Protein AF-A0A0U1XQR3-F1 (afdb_monomer)

InterPro domains:
  IPR022878 V-type ATP synthase catalytic alpha chain [PTHR43607] (1-95)
  IPR024034 ATPase, F1/V1 complex, beta/alpha subunit, C-terminal [G3DSA:1.10.1140.10] (13-95)
  IPR055190 ATP synthase A/B type, C-terminal domain [PF22919] (20-95)

Radius of gyration: 15.7 Å; Cα contacts (8 Å, |Δi|>4): 51; chains: 1; bounding box: 39×25×41 Å

Structure (mmCIF, N/CA/C/O backbone):
data_AF-A0A0U1XQR3-F1
#
_entry.id   AF-A0A0U1XQR3-F1
#
loop_
_atom_site.group_PDB
_atom_site.id
_atom_site.type_symbol
_atom_site.label_atom_id
_atom_site.label_alt_id
_atom_site.label_comp_id
_atom_site.label_asym_id
_atom_site.label_entity_id
_atom_site.label_seq_id
_atom_site.pdbx_PDB_ins_code
_atom_site.Cartn_x
_atom_site.Cartn_y
_atom_site.Cartn_z
_atom_site.occupancy
_atom_site.B_iso_or_equiv
_atom_site.auth_seq_id
_atom_site.auth_comp_id
_atom_site.auth_asym_id
_atom_site.auth_atom_id
_atom_site.pdbx_PDB_model_num
ATOM 1 N N . HIS A 1 1 ? 11.121 1.036 11.217 1.00 79.25 1 HIS A N 1
ATOM 2 C CA . HIS A 1 1 ? 10.670 0.845 9.829 1.00 79.25 1 HIS A CA 1
ATOM 3 C C . HIS A 1 1 ? 11.743 1.397 8.894 1.00 79.25 1 HIS A C 1
ATOM 5 O O . HIS A 1 1 ? 11.999 2.602 8.913 1.00 79.25 1 HIS A O 1
ATOM 11 N N . PHE A 1 2 ? 12.452 0.509 8.191 1.00 89.25 2 PHE A N 1
ATOM 12 C CA . PHE A 1 2 ? 13.433 0.866 7.163 1.00 89.25 2 PHE A CA 1
ATOM 13 C C . PHE A 1 2 ? 13.106 0.107 5.864 1.00 89.25 2 PHE A C 1
ATOM 15 O O . PHE A 1 2 ? 12.729 -1.063 5.950 1.00 89.25 2 PHE A O 1
ATOM 22 N N . PRO A 1 3 ? 13.278 0.738 4.688 1.00 93.38 3 PRO A N 1
ATOM 23 C CA . PRO A 1 3 ? 13.680 2.135 4.483 1.00 93.38 3 PR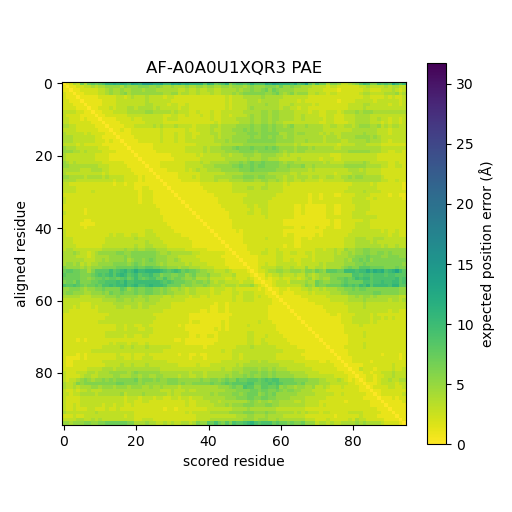O A CA 1
ATOM 24 C C . PRO A 1 3 ? 12.585 3.135 4.903 1.00 93.38 3 PRO A C 1
ATOM 26 O O . PRO A 1 3 ? 11.399 2.887 4.723 1.00 93.38 3 PRO A O 1
ATOM 29 N N . SER A 1 4 ? 12.975 4.285 5.463 1.00 95.69 4 SER A N 1
ATOM 30 C CA . SER A 1 4 ? 12.037 5.279 6.016 1.00 95.69 4 SER A CA 1
ATOM 31 C C . SER A 1 4 ? 11.455 6.198 4.929 1.00 95.69 4 SER A C 1
ATOM 33 O O . SER A 1 4 ? 11.663 7.410 4.941 1.00 95.69 4 SER A O 1
ATOM 35 N N . ILE A 1 5 ? 10.767 5.606 3.950 1.00 96.25 5 ILE A N 1
ATOM 36 C CA . ILE A 1 5 ? 10.096 6.315 2.852 1.00 96.25 5 ILE A CA 1
ATOM 37 C C . ILE A 1 5 ? 8.668 6.648 3.278 1.00 96.25 5 ILE A C 1
ATOM 39 O O . ILE A 1 5 ? 7.916 5.760 3.669 1.00 96.25 5 ILE A O 1
ATOM 43 N N . ASN A 1 6 ? 8.265 7.911 3.142 1.00 95.25 6 ASN A N 1
ATOM 44 C CA . ASN A 1 6 ? 6.869 8.290 3.333 1.00 95.25 6 ASN A CA 1
ATOM 45 C C . ASN A 1 6 ? 6.084 8.043 2.033 1.00 95.25 6 ASN A C 1
ATOM 47 O O . ASN A 1 6 ? 6.203 8.810 1.075 1.00 95.25 6 ASN A O 1
ATOM 51 N N . TRP A 1 7 ? 5.299 6.966 1.996 1.00 95.75 7 TRP A N 1
ATOM 52 C CA . TRP A 1 7 ? 4.514 6.555 0.825 1.00 95.75 7 TRP A CA 1
ATOM 53 C C . TRP A 1 7 ? 3.329 7.476 0.497 1.00 95.75 7 TRP A C 1
ATOM 55 O O . TRP A 1 7 ? 2.878 7.449 -0.645 1.00 95.75 7 TRP A O 1
ATOM 65 N N . LEU A 1 8 ? 2.863 8.308 1.437 1.00 93.94 8 LEU A N 1
ATOM 66 C CA . LEU A 1 8 ? 1.732 9.225 1.229 1.00 93.94 8 LEU A CA 1
ATOM 67 C C . LEU A 1 8 ? 2.140 10.481 0.449 1.00 93.94 8 LEU A C 1
ATOM 69 O O . LEU A 1 8 ? 1.391 10.974 -0.388 1.00 93.94 8 LEU A O 1
ATOM 73 N N . ILE A 1 9 ? 3.353 10.987 0.687 1.00 95.31 9 ILE A N 1
ATOM 74 C CA . ILE A 1 9 ? 3.853 12.203 0.018 1.00 95.31 9 ILE A CA 1
ATOM 75 C C . ILE A 1 9 ? 4.776 11.905 -1.169 1.00 95.31 9 ILE A C 1
ATOM 77 O O . ILE A 1 9 ? 5.012 12.776 -2.008 1.00 95.31 9 ILE A O 1
ATOM 81 N N . SER A 1 10 ? 5.342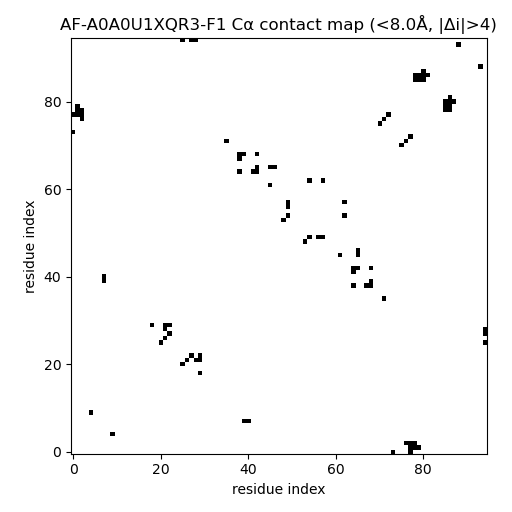 10.697 -1.236 1.00 96.38 10 SER A N 1
ATOM 82 C CA . SER A 1 10 ? 6.263 10.316 -2.309 1.00 96.38 10 SER A CA 1
ATOM 83 C C . SER A 1 10 ? 5.516 10.087 -3.620 1.00 96.38 10 SER A C 1
ATOM 85 O O . SER A 1 10 ? 4.488 9.417 -3.670 1.00 96.38 10 SER A O 1
ATOM 87 N N . TYR A 1 11 ? 6.074 10.584 -4.722 1.00 96.31 11 TYR A N 1
ATOM 88 C CA . TYR A 1 11 ? 5.477 10.439 -6.047 1.00 96.31 11 TYR A CA 1
ATOM 89 C C . TYR A 1 11 ? 6.533 10.176 -7.121 1.00 96.31 11 TYR A C 1
ATOM 91 O O . TYR A 1 11 ? 7.720 10.446 -6.951 1.00 96.31 11 TYR A O 1
ATOM 99 N N . SER A 1 12 ? 6.082 9.666 -8.267 1.00 96.62 12 SER A N 1
ATOM 100 C CA . SER A 1 12 ? 6.901 9.511 -9.470 1.00 96.62 12 SER A CA 1
ATOM 101 C C . SER A 1 12 ? 6.120 9.981 -10.689 1.00 96.62 12 SER A C 1
ATOM 103 O O . SER A 1 12 ? 4.961 9.609 -10.871 1.00 96.62 12 SER A O 1
ATOM 105 N N . LYS A 1 13 ? 6.767 10.779 -11.545 1.00 96.75 13 LYS A N 1
ATOM 106 C CA . LYS A 1 13 ? 6.203 11.235 -12.827 1.00 96.75 13 LYS A CA 1
ATOM 107 C C . LYS A 1 13 ? 6.408 10.225 -13.963 1.00 96.75 13 LYS A C 1
ATOM 109 O O . LYS A 1 13 ? 5.872 10.420 -15.047 1.00 96.75 13 LYS A O 1
ATOM 114 N N . TYR A 1 14 ? 7.151 9.145 -13.714 1.00 97.12 14 TYR A N 1
ATOM 115 C CA . TYR A 1 14 ? 7.506 8.149 -14.728 1.00 97.12 14 TYR A CA 1
ATOM 116 C C . TYR A 1 14 ? 6.504 7.002 -14.857 1.00 97.12 14 TYR A C 1
ATOM 118 O O . TYR A 1 14 ? 6.726 6.130 -15.684 1.00 97.12 14 TYR A O 1
ATOM 126 N N . MET A 1 15 ? 5.410 6.990 -14.085 1.00 94.38 15 MET A N 1
ATOM 127 C CA . MET A 1 15 ? 4.448 5.877 -14.113 1.00 94.38 15 MET A CA 1
ATOM 128 C C . MET A 1 15 ? 3.973 5.577 -15.540 1.00 94.38 15 MET A C 1
ATOM 130 O O . MET A 1 15 ? 4.193 4.475 -16.020 1.00 94.38 15 MET A O 1
ATOM 134 N N . ARG A 1 16 ? 3.489 6.598 -16.261 1.00 94.44 16 ARG A N 1
ATOM 135 C CA . ARG A 1 16 ? 3.032 6.457 -17.655 1.00 94.44 16 ARG A CA 1
ATOM 136 C C . ARG A 1 16 ? 4.117 6.003 -18.626 1.00 94.44 16 ARG A C 1
ATOM 138 O O . ARG A 1 16 ? 3.827 5.316 -19.590 1.00 94.44 16 ARG A O 1
ATOM 145 N N . ALA A 1 17 ? 5.363 6.406 -18.389 1.00 97.19 17 ALA A N 1
ATOM 146 C CA . ALA A 1 17 ? 6.482 6.015 -19.243 1.00 97.19 17 ALA A CA 1
ATOM 147 C C . ALA A 1 17 ? 6.904 4.551 -19.026 1.00 97.19 17 ALA A C 1
ATOM 149 O O . ALA A 1 17 ? 7.611 3.994 -19.859 1.00 97.19 17 ALA A O 1
ATOM 150 N N . LEU A 1 18 ? 6.508 3.946 -17.901 1.00 97.06 18 LEU A N 1
ATOM 151 C CA . LEU A 1 18 ? 6.832 2.566 -17.545 1.00 97.06 18 LEU A CA 1
ATOM 152 C C . LEU A 1 18 ? 5.675 1.591 -17.794 1.00 97.06 18 LEU A C 1
ATOM 154 O O . LEU A 1 18 ? 5.909 0.385 -17.731 1.00 97.06 18 LEU A O 1
ATOM 158 N N . ASP A 1 19 ? 4.463 2.080 -18.073 1.00 94.75 19 ASP A N 1
ATOM 159 C CA . ASP A 1 19 ? 3.277 1.234 -18.254 1.00 94.75 19 ASP A CA 1
ATOM 160 C C . ASP A 1 19 ? 3.505 0.196 -19.375 1.00 94.75 19 ASP A C 1
ATOM 162 O O . ASP A 1 19 ? 3.390 -0.996 -19.106 1.00 94.75 19 ASP A O 1
ATOM 166 N N . ASP A 1 20 ? 4.014 0.597 -20.551 1.00 96.94 20 ASP A N 1
ATOM 167 C CA . ASP A 1 20 ? 4.336 -0.328 -21.659 1.00 96.94 20 ASP A CA 1
ATOM 168 C C . ASP A 1 20 ? 5.296 -1.464 -21.252 1.00 96.94 20 ASP A C 1
ATOM 170 O O . ASP A 1 20 ? 5.194 -2.603 -21.722 1.00 96.94 20 ASP A O 1
ATOM 174 N N . PHE A 1 21 ? 6.269 -1.166 -20.383 1.00 97.50 21 PHE A N 1
ATOM 175 C CA . PHE A 1 21 ? 7.210 -2.170 -19.893 1.00 97.50 21 PHE A CA 1
ATOM 176 C C . PHE A 1 21 ? 6.516 -3.161 -18.954 1.00 97.50 21 PHE A C 1
ATOM 178 O O . PHE A 1 21 ? 6.759 -4.368 -19.057 1.00 97.50 21 PHE A O 1
ATOM 185 N N . TYR A 1 22 ? 5.670 -2.676 -18.044 1.00 97.38 22 TYR A N 1
ATOM 186 C CA . TYR A 1 22 ? 4.960 -3.536 -17.103 1.00 97.38 22 TYR A CA 1
ATOM 187 C C . TYR A 1 22 ? 3.870 -4.350 -17.787 1.00 97.38 22 TYR A C 1
ATOM 189 O O . TYR A 1 22 ? 3.821 -5.551 -17.562 1.00 97.38 22 TYR A O 1
ATOM 197 N N . ASP A 1 23 ? 3.095 -3.776 -18.699 1.00 95.38 23 ASP A N 1
ATOM 198 C CA . ASP A 1 23 ? 2.058 -4.507 -19.433 1.00 95.38 23 ASP A CA 1
ATOM 199 C C . ASP A 1 23 ? 2.642 -5.694 -20.212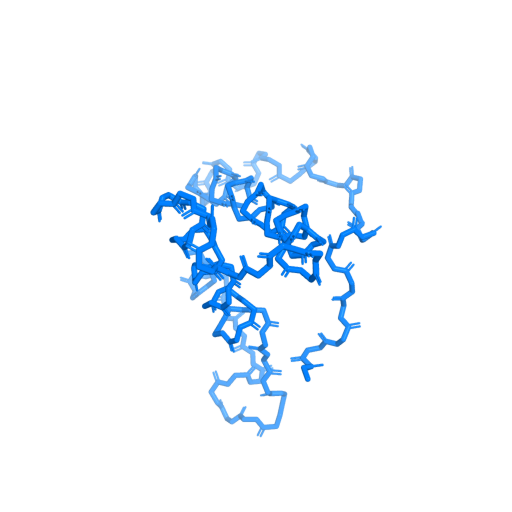 1.00 95.38 23 ASP A C 1
ATOM 201 O O . ASP A 1 23 ? 2.037 -6.763 -20.293 1.00 95.38 23 ASP A O 1
ATOM 205 N N . LYS A 1 24 ? 3.865 -5.540 -20.737 1.00 97.25 24 LYS A N 1
ATOM 206 C CA . LYS A 1 24 ? 4.561 -6.604 -21.466 1.00 97.25 24 LYS A CA 1
ATOM 207 C C . LYS A 1 24 ? 5.168 -7.685 -20.566 1.00 97.25 24 LYS A C 1
ATOM 209 O O . LYS A 1 24 ? 5.192 -8.846 -20.967 1.00 97.25 24 LYS A O 1
ATOM 214 N N . ASN A 1 25 ? 5.736 -7.318 -19.415 1.00 97.06 25 ASN A N 1
ATOM 215 C CA . ASN A 1 25 ? 6.564 -8.234 -18.612 1.00 97.06 25 ASN A CA 1
ATOM 216 C C . ASN A 1 25 ? 5.910 -8.666 -17.286 1.00 97.06 25 ASN A C 1
ATOM 218 O O . ASN A 1 25 ? 6.218 -9.743 -16.788 1.00 97.06 25 ASN A O 1
ATOM 222 N N . TYR A 1 26 ? 5.036 -7.833 -16.718 1.00 97.06 26 TYR A N 1
ATOM 223 C CA . TYR A 1 26 ? 4.416 -7.973 -15.394 1.00 97.06 26 TYR A CA 1
ATOM 224 C C . TYR A 1 26 ? 2.996 -7.359 -15.382 1.00 97.06 26 TYR A C 1
ATOM 226 O O . TYR A 1 26 ? 2.760 -6.368 -14.684 1.00 97.06 26 TYR A O 1
ATOM 234 N N . PRO A 1 27 ? 2.041 -7.909 -16.154 1.00 95.06 27 PRO A N 1
ATOM 235 C CA . PRO A 1 27 ? 0.740 -7.274 -16.403 1.00 95.06 27 PRO A CA 1
ATOM 236 C C . PRO A 1 27 ? -0.107 -7.060 -15.136 1.00 95.06 27 PRO A C 1
ATOM 238 O O . PRO A 1 27 ? -0.927 -6.148 -15.078 1.00 95.06 27 PRO A O 1
ATOM 241 N N . GLU A 1 28 ? 0.107 -7.859 -14.089 1.00 95.38 28 GLU A N 1
ATOM 242 C CA . GLU A 1 28 ? -0.621 -7.732 -12.819 1.00 95.38 28 GLU A CA 1
ATOM 243 C C . GLU A 1 28 ? -0.067 -6.619 -11.912 1.00 95.38 28 GLU A C 1
ATOM 245 O O . GLU A 1 28 ? -0.758 -6.143 -11.010 1.00 95.38 28 GLU A O 1
ATOM 250 N N . PHE A 1 29 ? 1.154 -6.137 -12.168 1.00 97.25 29 PHE A N 1
ATOM 251 C CA . PHE A 1 29 ? 1.831 -5.189 -11.284 1.00 97.25 29 PHE A CA 1
ATOM 252 C C . PHE A 1 29 ? 1.122 -3.833 -11.202 1.00 97.25 29 PHE A C 1
ATOM 254 O O . PHE A 1 29 ? 1.010 -3.257 -10.120 1.00 97.25 29 PHE A O 1
ATOM 261 N N . VAL A 1 30 ? 0.641 -3.295 -12.327 1.00 96.06 30 VAL A N 1
ATOM 262 C CA . VAL A 1 30 ? -0.003 -1.971 -12.357 1.00 96.06 30 VAL A CA 1
ATOM 263 C C . VAL A 1 30 ? -1.320 -1.960 -11.558 1.00 96.06 30 VAL A C 1
ATOM 265 O O . VAL A 1 30 ? -1.467 -1.072 -10.703 1.00 96.06 30 VAL A O 1
ATOM 268 N N . PRO A 1 31 ? -2.241 -2.931 -11.739 1.00 97.00 31 PRO A N 1
ATOM 269 C CA . PRO A 1 31 ? -3.414 -3.085 -10.877 1.00 97.00 31 PRO A CA 1
ATOM 270 C C . PRO A 1 31 ? -3.061 -3.270 -9.395 1.00 97.00 31 PRO A C 1
ATOM 272 O O . PRO A 1 31 ? -3.602 -2.556 -8.551 1.00 97.00 31 PRO A O 1
ATOM 275 N N . LEU A 1 32 ? -2.111 -4.158 -9.071 1.00 97.75 32 LEU A N 1
ATOM 276 C CA . LEU A 1 32 ? -1.704 -4.428 -7.686 1.00 97.75 32 LEU A CA 1
ATOM 277 C C . LEU A 1 32 ? -1.127 -3.185 -7.003 1.00 97.75 32 L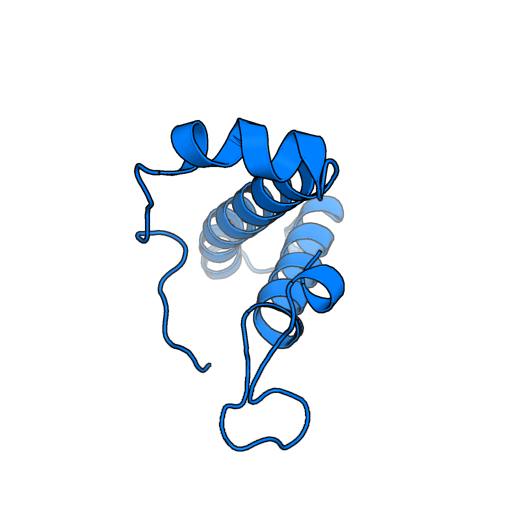EU A C 1
ATOM 279 O O . LEU A 1 32 ? -1.553 -2.818 -5.910 1.00 97.75 32 LEU A O 1
ATOM 283 N N . ARG A 1 33 ? -0.214 -2.473 -7.674 1.00 96.81 33 ARG A N 1
ATOM 284 C CA . ARG A 1 33 ? 0.361 -1.208 -7.191 1.00 96.81 33 ARG A CA 1
ATOM 285 C C . ARG A 1 33 ? -0.722 -0.171 -6.911 1.00 96.81 33 ARG A C 1
ATOM 287 O O . ARG A 1 33 ? -0.611 0.579 -5.944 1.00 96.81 33 ARG A O 1
ATOM 294 N N . THR A 1 34 ? -1.731 -0.094 -7.775 1.00 96.62 34 THR A N 1
ATOM 295 C CA . THR A 1 34 ? -2.855 0.834 -7.605 1.00 96.62 34 THR A CA 1
ATOM 296 C C . THR A 1 34 ? -3.654 0.462 -6.364 1.00 96.62 34 THR A C 1
ATOM 298 O O . THR A 1 34 ? -3.852 1.312 -5.499 1.00 96.62 34 THR A O 1
ATOM 301 N N . LYS A 1 35 ? -3.987 -0.823 -6.201 1.00 97.94 35 LYS A N 1
ATOM 302 C CA . LYS A 1 35 ? -4.762 -1.279 -5.049 1.00 97.94 35 LYS A CA 1
ATOM 303 C C . LYS A 1 35 ? -4.020 -1.126 -3.720 1.00 97.94 35 LYS A C 1
ATOM 305 O O . LYS A 1 35 ? -4.614 -0.704 -2.735 1.00 97.94 35 LYS A O 1
ATOM 310 N N . VAL A 1 36 ? -2.717 -1.405 -3.692 1.00 97.69 36 VAL A N 1
ATOM 311 C CA . VAL A 1 36 ? -1.873 -1.194 -2.502 1.00 97.69 36 VAL A CA 1
ATOM 312 C C . VAL A 1 36 ? -1.857 0.279 -2.092 1.00 97.69 36 VAL A C 1
ATOM 314 O O . VAL A 1 36 ? -1.960 0.579 -0.907 1.00 97.69 36 VAL A O 1
ATOM 317 N N . LYS A 1 37 ? -1.767 1.209 -3.052 1.00 97.12 37 LYS A N 1
ATOM 318 C CA . LYS A 1 37 ? -1.829 2.648 -2.755 1.00 97.12 37 LYS A CA 1
ATOM 319 C C . LYS A 1 37 ? -3.173 3.066 -2.170 1.00 97.12 37 LYS A C 1
ATOM 321 O O . LYS A 1 37 ? -3.182 3.843 -1.225 1.00 97.12 37 LYS A O 1
ATOM 326 N N . GLU A 1 38 ? -4.272 2.555 -2.719 1.00 97.81 38 GLU A N 1
ATOM 327 C CA . GLU A 1 38 ? -5.616 2.805 -2.185 1.00 97.81 38 GLU A CA 1
ATOM 328 C C . GLU A 1 38 ? -5.738 2.306 -0.743 1.00 97.81 38 GLU A C 1
ATOM 330 O O . GLU A 1 38 ? -6.123 3.077 0.124 1.00 97.81 38 GLU A O 1
ATOM 335 N N . ILE A 1 39 ? -5.319 1.066 -0.462 1.00 98.19 39 ILE A N 1
ATOM 336 C CA . ILE A 1 39 ? -5.375 0.478 0.889 1.00 98.19 39 ILE A CA 1
ATOM 337 C C . ILE A 1 39 ? -4.565 1.303 1.897 1.00 98.19 39 ILE A C 1
ATOM 339 O O . ILE A 1 39 ? -5.019 1.528 3.015 1.00 98.19 39 ILE A O 1
ATOM 343 N N . LEU A 1 40 ? -3.366 1.758 1.519 1.00 97.88 40 LEU A N 1
ATOM 344 C CA . LEU A 1 40 ? -2.525 2.577 2.398 1.00 97.88 40 LEU A CA 1
ATOM 345 C C . LEU A 1 40 ? -3.120 3.969 2.651 1.00 97.88 40 LEU A C 1
ATOM 347 O O . LEU A 1 40 ? -2.918 4.514 3.730 1.00 97.88 40 LEU A O 1
ATOM 351 N N . GLN A 1 41 ? -3.832 4.542 1.677 1.00 97.31 41 GLN A N 1
ATOM 352 C CA . GLN A 1 41 ? -4.530 5.813 1.863 1.00 97.31 41 GLN A CA 1
ATOM 353 C C . GLN A 1 41 ? -5.771 5.639 2.747 1.00 97.31 41 GLN A C 1
ATOM 355 O O . GLN A 1 41 ? -5.954 6.402 3.688 1.00 97.31 41 GLN A O 1
ATOM 360 N N . GLU A 1 42 ? -6.585 4.612 2.484 1.00 96.88 42 G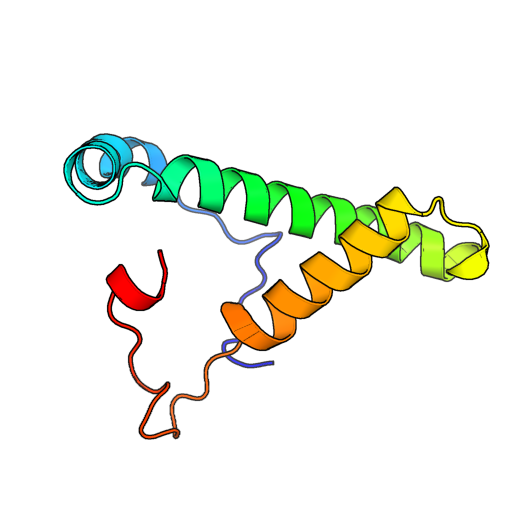LU A N 1
ATOM 361 C CA . GLU A 1 42 ? -7.755 4.280 3.305 1.00 96.88 42 GLU A CA 1
ATOM 362 C C . GLU A 1 42 ? -7.356 4.005 4.762 1.00 96.88 42 GLU A C 1
ATOM 364 O O . GLU A 1 42 ? -8.059 4.410 5.685 1.00 96.88 42 GLU A O 1
ATOM 369 N N . GLU A 1 43 ? -6.221 3.341 4.996 1.00 97.25 43 GLU A N 1
ATOM 370 C CA . GLU A 1 43 ? -5.737 3.104 6.355 1.00 97.25 43 GLU A CA 1
ATOM 371 C C . GLU A 1 43 ? -5.337 4.384 7.094 1.00 97.25 43 GLU A C 1
ATOM 373 O O . GLU A 1 43 ? -5.586 4.475 8.298 1.00 97.25 43 GLU A O 1
ATOM 378 N N . GLU A 1 44 ? -4.746 5.366 6.413 1.00 96.19 44 GLU A N 1
ATOM 379 C CA . GLU A 1 44 ? -4.421 6.656 7.031 1.00 96.19 44 GLU A CA 1
ATOM 380 C C . GLU A 1 44 ? -5.705 7.373 7.470 1.00 96.19 44 GLU A C 1
ATOM 382 O O . GLU A 1 44 ? -5.841 7.746 8.638 1.00 96.19 44 GLU A O 1
ATOM 387 N N . ASP A 1 45 ? -6.690 7.456 6.572 1.00 95.00 45 ASP A N 1
ATOM 388 C CA . ASP A 1 45 ? -7.981 8.093 6.840 1.00 95.00 45 ASP A CA 1
ATOM 389 C C . ASP A 1 45 ? -8.713 7.398 8.011 1.00 95.00 45 ASP A C 1
ATOM 391 O O . ASP A 1 45 ? -9.258 8.040 8.915 1.00 95.00 45 ASP A O 1
ATOM 395 N N . LEU A 1 46 ? -8.689 6.059 8.045 1.00 95.88 46 LEU A N 1
ATOM 396 C CA . LEU A 1 46 ? -9.269 5.268 9.134 1.00 95.88 46 LEU A CA 1
ATOM 397 C C . LEU A 1 46 ? -8.492 5.417 10.447 1.00 95.88 46 LEU A C 1
ATOM 399 O O . LEU A 1 46 ? -9.097 5.377 11.521 1.00 95.88 46 LEU A O 1
ATOM 403 N N . SER A 1 47 ? -7.172 5.586 10.395 1.00 93.81 47 SER A N 1
ATOM 404 C CA . SER A 1 47 ? -6.330 5.728 11.586 1.00 93.81 47 SER A CA 1
ATOM 405 C C . SER A 1 47 ? -6.643 7.008 12.355 1.00 93.81 47 SER A C 1
ATOM 407 O O . SER A 1 47 ? -6.687 6.972 13.588 1.00 93.81 47 SER A O 1
ATOM 409 N N . GLU A 1 48 ? -6.941 8.108 11.661 1.00 92.06 48 GLU A N 1
ATOM 410 C CA . GLU A 1 48 ? -7.418 9.343 12.295 1.00 92.06 48 GLU A CA 1
ATOM 411 C C . GLU A 1 48 ? -8.738 9.115 13.047 1.00 92.06 48 GLU A C 1
ATOM 413 O O . GLU A 1 48 ? -8.875 9.486 14.216 1.00 92.06 48 GLU A O 1
ATOM 418 N N . ILE A 1 49 ? -9.694 8.421 12.421 1.00 91.75 49 ILE A N 1
ATOM 419 C CA . ILE A 1 49 ? -10.983 8.080 13.039 1.00 91.75 49 ILE A CA 1
ATOM 420 C C . ILE A 1 49 ? -10.767 7.192 14.271 1.00 91.75 49 ILE A C 1
ATOM 422 O O . ILE A 1 49 ? -11.329 7.450 15.338 1.00 91.75 49 ILE A O 1
ATOM 426 N N . VAL A 1 50 ? -9.921 6.165 14.163 1.00 94.62 50 VAL A N 1
ATOM 427 C CA . VAL A 1 50 ? -9.610 5.230 15.257 1.00 94.62 50 VAL A CA 1
ATOM 428 C C . VAL A 1 50 ? -9.042 5.954 16.473 1.00 94.62 50 VAL A C 1
ATOM 430 O O . VAL A 1 50 ? -9.393 5.595 17.599 1.00 94.62 50 VAL A O 1
ATOM 433 N N . GLN A 1 51 ? -8.200 6.969 16.273 1.00 92.75 51 GLN A N 1
ATOM 434 C CA . GLN A 1 51 ? -7.649 7.767 17.371 1.00 92.75 51 GLN A CA 1
ATOM 435 C C . GLN A 1 51 ? -8.724 8.580 18.107 1.00 92.75 51 GLN A C 1
ATOM 437 O O . GLN A 1 51 ? -8.588 8.817 19.306 1.00 92.75 51 GLN A O 1
ATOM 442 N N . LEU A 1 52 ? -9.801 8.970 17.418 1.00 93.00 52 LEU A N 1
ATOM 443 C CA . LEU A 1 52 ? -10.895 9.759 17.988 1.00 93.00 52 LEU A CA 1
ATOM 444 C C . LEU A 1 52 ? -11.970 8.901 18.669 1.00 93.00 52 LEU A C 1
ATOM 446 O O . LEU A 1 52 ? -12.430 9.250 19.755 1.00 93.00 52 LEU A O 1
ATOM 450 N N . VAL A 1 53 ? -12.396 7.799 18.038 1.00 92.25 53 VAL A N 1
ATOM 451 C CA . VAL A 1 53 ? -13.579 7.020 18.471 1.00 92.25 53 VAL A CA 1
ATOM 452 C C . VAL A 1 53 ? -13.278 5.577 18.886 1.00 92.25 53 VAL A C 1
ATOM 454 O O . VAL A 1 53 ? -14.168 4.874 19.370 1.00 92.25 53 VAL A O 1
ATOM 457 N N . GLY A 1 54 ? -12.035 5.124 18.712 1.00 91.50 54 GLY A N 1
ATOM 458 C CA . GLY A 1 54 ? -11.587 3.771 19.032 1.00 91.50 54 GLY A CA 1
ATOM 459 C C . GLY A 1 54 ? -11.901 2.728 17.951 1.00 91.50 54 GLY A C 1
ATOM 460 O O . GLY A 1 54 ? -12.940 2.750 17.295 1.00 91.50 54 GLY A O 1
ATOM 461 N N . LYS A 1 55 ? -11.007 1.737 17.808 1.00 89.38 55 LYS A N 1
ATOM 462 C CA . LYS A 1 55 ? -11.076 0.672 16.780 1.00 89.38 55 LYS A CA 1
ATOM 463 C C . LYS A 1 55 ? -12.339 -0.200 16.860 1.00 89.38 55 LYS A C 1
ATOM 465 O O . LYS A 1 55 ? -12.760 -0.770 15.857 1.00 89.38 55 LYS A O 1
ATOM 470 N N . ALA A 1 56 ? -12.946 -0.325 18.042 1.00 90.25 56 ALA A N 1
ATOM 471 C CA . ALA A 1 56 ? -14.142 -1.147 18.243 1.00 90.25 56 ALA A CA 1
ATOM 472 C C . ALA A 1 56 ? -15.370 -0.625 17.475 1.00 90.25 56 ALA A C 1
ATOM 474 O O . ALA A 1 56 ? -16.256 -1.413 17.153 1.00 90.25 56 ALA A O 1
ATOM 475 N N . SER A 1 57 ? -15.386 0.671 17.159 1.00 90.81 57 SER A N 1
ATOM 476 C CA . SER A 1 57 ? -16.500 1.371 16.513 1.00 90.81 57 SER A CA 1
ATOM 477 C C . SER A 1 57 ? -16.516 1.232 14.984 1.00 90.81 57 SER A C 1
ATOM 479 O O . SER A 1 57 ? -17.462 1.686 14.348 1.00 90.81 57 SER A O 1
ATOM 481 N N . LEU A 1 58 ? -15.479 0.632 14.389 1.00 93.31 58 LEU A N 1
ATOM 482 C CA . LEU A 1 58 ? -15.349 0.467 12.939 1.00 93.31 58 LEU A CA 1
ATOM 483 C C . LEU A 1 58 ? -16.166 -0.710 12.390 1.00 93.31 58 LEU A C 1
ATOM 485 O O . LEU A 1 58 ? -16.383 -1.709 13.085 1.00 93.31 58 LEU A O 1
ATOM 489 N N . ALA A 1 59 ? -16.535 -0.624 11.108 1.00 95.50 59 ALA A N 1
ATOM 490 C CA . ALA A 1 59 ? -17.090 -1.751 10.368 1.00 95.50 59 ALA A CA 1
ATOM 491 C C . A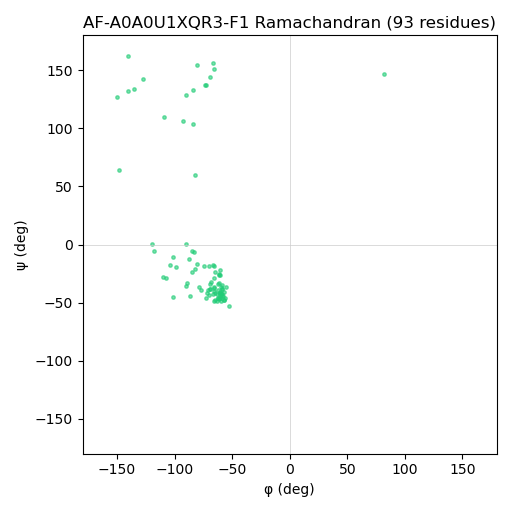LA A 1 59 ? -16.037 -2.858 10.179 1.00 95.50 59 ALA A C 1
ATOM 493 O O . ALA A 1 59 ? -14.831 -2.611 10.192 1.00 95.50 59 ALA A O 1
ATOM 494 N N . GLU A 1 60 ? -16.484 -4.100 9.979 1.00 96.25 60 GLU A N 1
ATOM 495 C CA . GLU A 1 60 ? -15.564 -5.234 9.792 1.00 96.25 60 GLU A CA 1
ATOM 496 C C . GLU A 1 60 ? -14.680 -5.078 8.547 1.00 96.25 60 GLU A C 1
ATOM 498 O O . GLU A 1 60 ? -13.511 -5.452 8.577 1.00 96.25 60 GLU A O 1
ATOM 503 N N . THR A 1 61 ? -15.192 -4.461 7.479 1.00 96.12 61 THR A N 1
ATOM 504 C CA . THR A 1 61 ? -14.408 -4.143 6.275 1.00 96.12 61 THR A CA 1
ATOM 505 C C . THR A 1 61 ? -13.242 -3.212 6.581 1.00 96.12 61 THR A C 1
ATOM 507 O O . THR A 1 61 ? -12.126 -3.466 6.144 1.00 96.12 61 THR A O 1
ATOM 510 N N . ASP A 1 62 ? -13.474 -2.188 7.397 1.00 96.31 62 ASP A N 1
ATOM 511 C CA . ASP A 1 62 ? -12.460 -1.192 7.743 1.00 96.31 62 ASP A CA 1
ATOM 512 C C . ASP A 1 62 ? -11.385 -1.819 8.630 1.00 96.31 62 ASP A C 1
ATOM 514 O O . ASP A 1 62 ? -10.193 -1.580 8.452 1.00 96.31 62 ASP A O 1
ATOM 518 N N . LYS A 1 63 ? -11.790 -2.700 9.554 1.00 95.62 63 LYS A N 1
ATOM 519 C CA . LYS A 1 63 ? -10.846 -3.490 10.354 1.00 95.62 63 LYS A CA 1
ATOM 520 C C . LYS A 1 63 ? -9.968 -4.367 9.464 1.00 95.62 63 LYS A C 1
ATOM 522 O O . LYS A 1 63 ? -8.771 -4.452 9.723 1.00 95.62 63 LYS A O 1
ATOM 527 N N . ILE A 1 64 ? -10.533 -4.984 8.423 1.00 97.19 64 ILE A N 1
ATOM 528 C CA . ILE A 1 64 ? -9.759 -5.756 7.441 1.00 97.19 64 ILE A CA 1
ATOM 529 C C . ILE A 1 64 ? -8.769 -4.843 6.714 1.00 97.19 64 ILE A C 1
ATOM 531 O O . ILE A 1 64 ? -7.596 -5.198 6.632 1.00 97.19 64 ILE A O 1
ATOM 535 N N . THR A 1 65 ? -9.192 -3.663 6.250 1.00 97.38 65 THR A N 1
ATOM 536 C CA . THR A 1 65 ? -8.295 -2.690 5.602 1.00 97.38 65 THR A CA 1
ATOM 537 C C . THR A 1 65 ? -7.119 -2.322 6.507 1.00 97.38 65 THR A C 1
ATOM 539 O O . THR A 1 65 ? -5.975 -2.391 6.060 1.00 97.38 65 THR A O 1
ATOM 542 N N . LEU A 1 66 ? -7.365 -2.035 7.792 1.00 96.81 66 LEU A N 1
ATOM 543 C CA . LEU A 1 66 ? -6.306 -1.743 8.768 1.00 96.81 66 LEU A CA 1
ATOM 544 C C . LEU A 1 66 ? -5.307 -2.905 8.923 1.00 96.81 66 LEU A C 1
ATOM 546 O O . LEU A 1 66 ? -4.097 -2.680 8.963 1.00 96.81 66 LEU A O 1
ATOM 550 N N . GLU A 1 67 ? -5.785 -4.150 9.013 1.00 97.19 67 GLU A N 1
ATOM 551 C CA . GLU A 1 67 ? -4.904 -5.319 9.157 1.00 97.19 67 GLU A CA 1
ATOM 552 C C . GLU A 1 67 ? -4.118 -5.619 7.871 1.00 97.19 67 GLU A C 1
ATOM 554 O O . GLU A 1 67 ? -2.928 -5.928 7.933 1.00 97.19 67 GLU A O 1
ATOM 559 N N . VAL A 1 68 ? -4.737 -5.476 6.695 1.00 98.06 68 VAL A N 1
ATOM 560 C CA . VAL A 1 68 ? -4.050 -5.660 5.406 1.00 98.06 68 VAL A CA 1
ATOM 561 C C . VAL A 1 68 ? -3.002 -4.568 5.192 1.00 98.06 68 VAL A C 1
ATOM 563 O O . V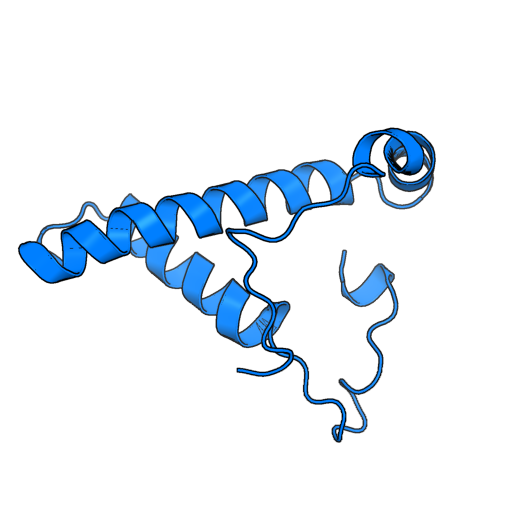AL A 1 68 ? -1.880 -4.863 4.784 1.00 98.06 68 VAL A O 1
ATOM 566 N N . ALA A 1 69 ? -3.316 -3.315 5.516 1.00 97.81 69 ALA A N 1
ATOM 567 C CA . ALA A 1 69 ? -2.352 -2.222 5.471 1.00 97.81 69 ALA A CA 1
ATOM 568 C C . ALA A 1 69 ? -1.187 -2.447 6.443 1.00 97.81 69 ALA A C 1
ATOM 570 O O . ALA A 1 69 ? -0.035 -2.187 6.097 1.00 97.81 69 ALA A O 1
ATOM 571 N N .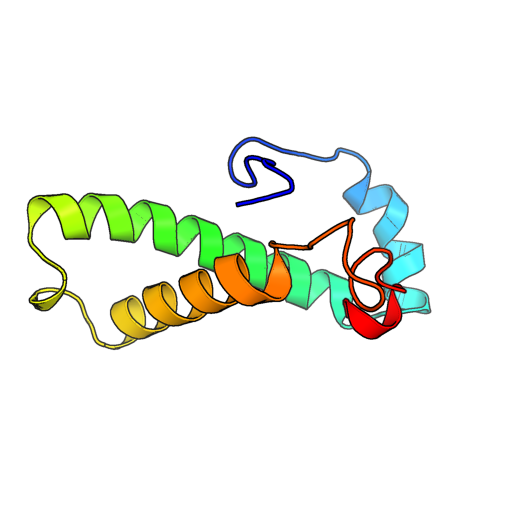 LYS A 1 70 ? -1.453 -2.983 7.640 1.00 97.12 70 LYS A N 1
ATOM 572 C CA . LYS A 1 70 ? -0.399 -3.382 8.576 1.00 97.12 70 LYS A CA 1
ATOM 573 C C . LYS A 1 70 ? 0.511 -4.459 7.978 1.00 97.12 70 LYS A C 1
ATOM 575 O O . LYS A 1 70 ? 1.725 -4.290 8.017 1.00 97.12 70 LYS A O 1
ATOM 580 N N . LEU A 1 71 ? -0.055 -5.499 7.361 1.00 98.12 71 LEU A N 1
ATOM 581 C CA . LEU A 1 71 ? 0.714 -6.537 6.667 1.00 98.12 71 LEU A CA 1
ATOM 582 C C . LEU A 1 71 ? 1.591 -5.940 5.554 1.00 98.12 71 LEU A C 1
ATOM 584 O O . LEU A 1 71 ? 2.777 -6.240 5.465 1.00 98.12 71 LEU A O 1
ATOM 588 N N . LEU A 1 72 ? 1.043 -5.028 4.746 1.00 97.81 72 LEU A N 1
ATOM 589 C CA . LEU A 1 72 ? 1.807 -4.323 3.713 1.00 97.81 72 LEU A CA 1
ATOM 590 C C . LEU A 1 72 ? 2.965 -3.511 4.315 1.00 97.81 72 LEU A C 1
ATOM 592 O O . LEU A 1 72 ? 4.071 -3.512 3.775 1.00 97.81 72 LEU A O 1
ATOM 596 N N . LYS A 1 73 ? 2.742 -2.830 5.442 1.00 97.06 73 LYS A N 1
ATOM 597 C CA . LYS A 1 73 ? 3.774 -2.029 6.112 1.00 97.06 73 LYS A CA 1
ATOM 598 C C . LYS A 1 73 ? 4.871 -2.874 6.741 1.00 97.06 73 LYS A C 1
ATOM 600 O O . LYS A 1 73 ? 6.019 -2.435 6.700 1.00 97.06 73 LYS A O 1
ATOM 605 N N . ASP A 1 74 ? 4.535 -4.018 7.321 1.00 96.38 74 ASP A N 1
ATOM 606 C CA . ASP A 1 74 ? 5.470 -4.837 8.096 1.00 96.38 74 ASP A CA 1
ATOM 607 C C . ASP A 1 74 ? 6.207 -5.876 7.242 1.00 96.38 74 ASP A C 1
ATOM 609 O O . ASP A 1 74 ? 7.404 -6.064 7.447 1.00 96.38 74 ASP A O 1
ATOM 613 N N . ASP A 1 75 ? 5.549 -6.456 6.235 1.00 95.88 75 ASP A N 1
ATOM 614 C CA . ASP A 1 75 ? 6.118 -7.563 5.454 1.00 95.88 75 ASP A CA 1
ATOM 615 C C . ASP A 1 75 ? 6.542 -7.156 4.034 1.00 95.88 75 ASP A C 1
ATOM 617 O O . ASP A 1 75 ? 7.468 -7.744 3.475 1.00 95.88 75 ASP A O 1
ATOM 621 N N . PHE A 1 76 ? 5.889 -6.158 3.425 1.00 96.94 76 PHE A N 1
ATOM 622 C CA . PHE A 1 76 ? 6.159 -5.775 2.030 1.00 96.94 76 PHE A CA 1
ATOM 623 C C . PHE A 1 76 ? 7.029 -4.520 1.902 1.00 96.94 76 PHE A C 1
ATOM 625 O O . PHE A 1 76 ? 7.963 -4.483 1.101 1.00 96.94 76 PHE A O 1
ATOM 632 N N . LEU A 1 77 ? 6.724 -3.472 2.674 1.00 96.81 77 LEU A N 1
ATOM 633 C CA . LEU A 1 77 ? 7.432 -2.189 2.608 1.00 96.81 77 LEU A CA 1
ATOM 634 C C . LEU A 1 77 ? 8.702 -2.153 3.466 1.00 96.81 77 LEU A C 1
ATOM 636 O O . LEU A 1 77 ? 9.586 -1.338 3.196 1.00 96.81 77 LEU A O 1
ATOM 640 N N . GLN A 1 78 ? 8.801 -2.994 4.498 1.00 96.38 78 GLN A N 1
ATOM 641 C CA . GLN A 1 78 ? 10.028 -3.125 5.284 1.00 96.38 78 GLN A CA 1
ATOM 642 C C . GLN A 1 78 ? 10.989 -4.093 4.612 1.00 96.38 78 GLN A C 1
ATOM 644 O O . GLN A 1 78 ? 10.618 -5.199 4.236 1.00 96.38 78 GLN A O 1
ATOM 649 N N . GLN A 1 79 ? 12.252 -3.686 4.510 1.00 95.69 79 GLN A N 1
ATOM 650 C CA . GLN A 1 79 ? 13.328 -4.551 4.042 1.00 95.69 79 GLN A CA 1
ATOM 651 C C . GLN A 1 79 ? 14.590 -4.308 4.860 1.00 95.69 79 GLN A C 1
ATOM 653 O O . GLN A 1 79 ? 15.027 -3.173 5.065 1.00 95.69 79 GLN A O 1
ATOM 658 N N . ASN A 1 80 ? 15.202 -5.399 5.321 1.00 95.94 80 ASN A N 1
ATOM 659 C CA . ASN A 1 80 ? 16.443 -5.345 6.079 1.00 95.94 80 ASN A CA 1
ATOM 660 C C . ASN A 1 80 ? 17.650 -5.480 5.141 1.00 95.94 80 ASN A C 1
ATOM 662 O O . ASN A 1 80 ? 17.988 -6.578 4.699 1.00 95.94 80 ASN A O 1
ATOM 666 N N . SER A 1 81 ? 18.354 -4.373 4.901 1.00 94.12 81 SER A N 1
ATOM 667 C CA . SER A 1 81 ? 19.529 -4.339 4.020 1.00 94.12 81 SER A CA 1
ATOM 668 C C . SER A 1 81 ? 20.728 -5.151 4.529 1.00 94.12 81 SER A C 1
ATOM 670 O O . SER A 1 81 ? 21.605 -5.501 3.740 1.00 94.12 81 SER A O 1
ATOM 672 N N . TYR A 1 82 ? 20.770 -5.490 5.822 1.00 95.38 82 TYR A N 1
ATOM 673 C CA . TYR A 1 82 ? 21.799 -6.357 6.406 1.00 95.38 82 TYR A CA 1
ATOM 674 C C . TYR A 1 82 ? 21.448 -7.848 6.318 1.00 95.38 82 TYR A C 1
ATOM 676 O O . TYR A 1 82 ? 22.303 -8.699 6.562 1.00 95.38 82 TYR A O 1
ATOM 684 N N . SER A 1 83 ? 20.200 -8.181 5.976 1.00 95.56 83 SER A N 1
ATOM 685 C CA . SER A 1 83 ? 19.754 -9.563 5.829 1.00 95.56 83 SER A CA 1
ATOM 686 C C . SER A 1 83 ? 20.318 -10.193 4.556 1.00 95.56 83 SER A C 1
ATOM 688 O O . SER A 1 83 ? 20.279 -9.603 3.476 1.00 95.56 83 SER A O 1
ATOM 690 N N . ALA A 1 84 ? 20.772 -11.444 4.645 1.00 94.88 84 ALA A N 1
ATOM 691 C C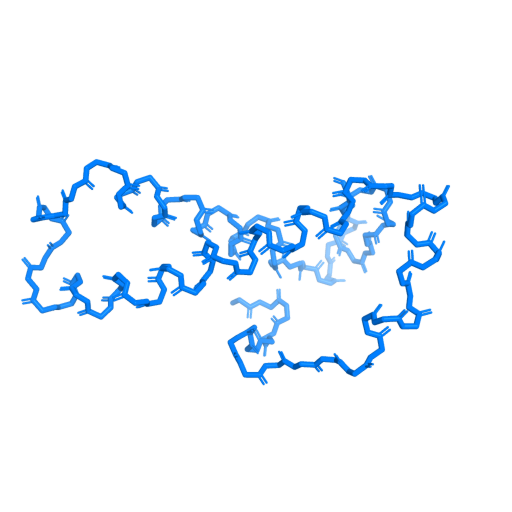A . ALA A 1 84 ? 21.219 -12.198 3.474 1.00 94.88 84 ALA A CA 1
ATOM 692 C C . ALA A 1 84 ? 20.098 -12.417 2.436 1.00 94.88 84 ALA A C 1
ATOM 694 O O . ALA A 1 84 ? 20.400 -12.556 1.251 1.00 94.88 84 ALA A O 1
ATOM 695 N N . TYR A 1 85 ? 18.833 -12.426 2.873 1.00 92.31 85 TYR A N 1
ATOM 696 C CA . TYR A 1 85 ? 17.663 -12.729 2.042 1.00 92.31 85 TYR A CA 1
ATOM 697 C C . TYR A 1 85 ? 16.837 -11.498 1.629 1.00 92.31 85 TYR A C 1
ATOM 699 O O . TYR A 1 85 ? 16.092 -11.594 0.653 1.00 92.31 85 TYR A O 1
ATOM 707 N N . ASP A 1 86 ? 17.001 -10.355 2.311 1.00 95.19 86 ASP A N 1
ATOM 708 C CA . ASP A 1 86 ? 16.262 -9.108 2.020 1.00 95.19 86 ASP A CA 1
ATOM 709 C C . ASP A 1 86 ? 17.145 -7.918 1.626 1.00 95.19 86 ASP A C 1
ATOM 711 O O . ASP A 1 86 ? 16.630 -6.857 1.285 1.00 95.19 86 ASP A O 1
ATOM 715 N N . ARG A 1 87 ? 18.475 -8.085 1.565 1.00 94.62 87 ARG A N 1
ATOM 716 C CA . ARG A 1 87 ? 19.371 -7.049 1.013 1.00 94.62 87 ARG A CA 1
ATOM 717 C C . ARG A 1 87 ? 19.097 -6.693 -0.451 1.00 94.62 87 ARG A C 1
ATOM 719 O O . ARG A 1 87 ? 19.537 -5.646 -0.914 1.00 94.62 87 ARG A O 1
ATOM 726 N N . PHE A 1 88 ? 18.448 -7.589 -1.194 1.00 96.12 88 PHE A N 1
ATOM 727 C CA . PHE A 1 88 ? 18.054 -7.404 -2.587 1.00 96.12 88 PHE A CA 1
ATOM 728 C C . PHE A 1 88 ? 16.776 -8.198 -2.863 1.00 96.12 88 PHE A C 1
ATOM 730 O O . PHE A 1 88 ? 16.737 -9.407 -2.633 1.00 96.12 88 PHE A O 1
ATOM 737 N N . CYS A 1 89 ? 15.759 -7.526 -3.397 1.00 96.38 89 CYS A N 1
ATOM 738 C CA . CYS A 1 89 ? 14.519 -8.147 -3.843 1.00 96.38 89 CYS A CA 1
ATOM 739 C C . CYS A 1 89 ? 14.471 -8.114 -5.381 1.00 96.38 89 CYS A C 1
ATOM 741 O O . CYS A 1 89 ? 14.358 -7.026 -5.956 1.00 96.38 89 CYS A O 1
ATOM 743 N N . PRO A 1 90 ? 14.603 -9.258 -6.080 1.00 96.75 90 PRO A N 1
ATOM 744 C CA . PRO A 1 90 ? 14.395 -9.289 -7.522 1.00 96.75 90 PRO A CA 1
ATOM 745 C C . PRO A 1 90 ? 12.929 -8.981 -7.849 1.00 96.75 90 PRO A C 1
ATOM 747 O O . PRO A 1 90 ? 12.036 -9.311 -7.076 1.00 96.75 90 PRO A O 1
ATOM 750 N N . PHE A 1 91 ? 12.664 -8.393 -9.017 1.00 96.31 91 PHE A N 1
ATOM 751 C CA . PHE A 1 91 ? 11.331 -7.860 -9.321 1.00 96.31 91 PHE A CA 1
ATOM 752 C C . PHE A 1 91 ? 10.217 -8.922 -9.287 1.00 96.31 91 PHE A C 1
ATOM 754 O O . PHE A 1 91 ? 9.147 -8.648 -8.768 1.00 96.31 91 PHE A O 1
ATOM 761 N N . TYR A 1 92 ? 10.481 -10.159 -9.721 1.00 95.31 92 TYR A N 1
ATOM 762 C CA . TYR A 1 92 ? 9.504 -11.258 -9.642 1.00 95.31 92 TYR A CA 1
ATOM 763 C C . TYR A 1 92 ? 9.159 -11.705 -8.207 1.00 95.31 92 TYR A C 1
ATOM 765 O O . TYR A 1 92 ? 8.194 -12.431 -8.034 1.00 95.31 92 TYR A O 1
ATOM 773 N N . LYS A 1 93 ? 9.974 -11.360 -7.193 1.00 94.94 93 LYS A N 1
ATOM 774 C CA . LYS A 1 93 ? 9.650 -11.585 -5.768 1.00 94.94 93 LYS A CA 1
ATOM 775 C C . LYS A 1 93 ? 8.749 -10.457 -5.237 1.00 94.94 93 LYS A C 1
ATOM 777 O O . LYS A 1 93 ? 8.102 -10.635 -4.213 1.00 94.94 93 LYS A O 1
ATOM 782 N N . GLN A 1 94 ? 8.748 -9.299 -5.904 1.00 94.00 94 GLN A N 1
ATOM 783 C CA . GLN A 1 94 ? 7.974 -8.112 -5.531 1.00 94.00 94 GLN A CA 1
ATOM 784 C C . GLN A 1 94 ? 6.570 -8.088 -6.154 1.00 94.00 94 GLN A C 1
ATOM 786 O O . GLN A 1 94 ? 5.666 -7.497 -5.564 1.00 94.00 94 GLN A O 1
ATOM 791 N N . VAL A 1 95 ? 6.428 -8.635 -7.365 1.00 91.81 95 VAL A N 1
ATOM 792 C CA . VAL A 1 95 ? 5.148 -8.808 -8.077 1.00 91.81 95 VAL A CA 1
ATOM 793 C C . VAL A 1 95 ? 4.461 -10.058 -7.558 1.00 91.81 95 VAL A C 1
ATOM 795 O O . VAL A 1 95 ? 3.259 -9.949 -7.246 1.00 91.81 95 VAL A O 1
#

Sequence (95 aa):
HFPSINWLISYSKYMRALDDFYDKNYPEFVPLRTKVKEILQEEEDLSEIVQLVGKASLAETDKITLEVAKLLKDDFLQQNSYSAYDRFCPFYKQV

Secondary structure (DSSP, 8-state):
--S---TTT---TTHHHHHHHHHHH-TTHHHHHHHHHHHHHHHHHHHHHHHHH-GGGS-HHHHHHHHHHHHIIIIIS---TTSTTTS---HHHH-

Mean predicted aligned error: 3.07 Å

Organism: Tuta absoluta (NCBI:txid702717)

Nearest PDB structures (foldseek):
  7uzf-assembly1_C  TM=9.900E-01  e=6.212E-10  Rattus norvegicus
  6xby-assembly1_C  TM=9.831E-01  e=5.506E-10  Bos taurus
  9brr-assembly1_2  TM=9.711E-01  e=8.399E-10  Mus musculus
  7tmm-assembly1_E  TM=9.849E-01  e=8.750E-08  Saccharomyces cerevisiae
  5bn4-assembly1_A  TM=9.734E-01  e=5.918E-05  Nanoarchaeum equitans Kin4-M

pLDDT: mean 95.46, std 2.6, range [79.25, 98.19]

Solvent-accessible surface area (backbone atoms only — not comparable to full-atom values): 5758 Å² total; per-residue (Å²): 122,41,67,83,70,62,75,88,80,58,82,73,92,54,59,77,79,42,43,72,59,33,60,74,77,40,61,64,43,62,62,50,54,51,52,53,52,50,39,51,49,53,32,53,62,48,47,57,50,32,75,74,69,40,72,86,76,56,56,73,68,56,53,49,41,45,54,52,36,46,47,43,54,64,67,67,60,33,49,49,69,87,38,95,78,44,50,63,78,58,67,83,79,73,100

Foldseek 3Di:
DPPPDDLVPDDDPCPVVCQVVCCVPPVVVVVVVVVLSVLLVLLVVVVVVCVVPNPVPDDPVSVVSNVVNVCCVPPQVDFDCPDPPRVDDDVVNND